Protein AF-A0A9D6KA92-F1 (afdb_monomer_lite)

pLDDT: mea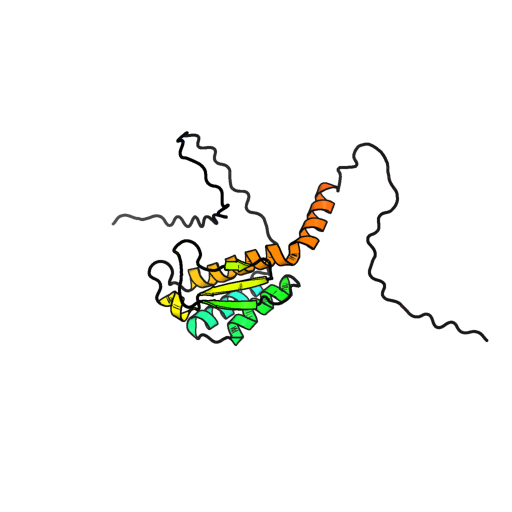n 70.11, std 24.5, range [25.56, 98.19]

Secondary structure (DSSP, 8-state):
------------------------------------------HHHHHHHHHHHHHHHHH--HHHHHHHHHHHHHHHT-PPPEEEEESS--STT-SEEE-TTSEEEEE-HHHHHT-SS---HHHHHHHHHHHHHHHHHHHTHHHHHHHHHHHHHTTT--SS------PPP-------------

Foldseek 3Di:
DDDDDDDPPPDDDPDDDDDDDDDDDDDDDPPPPPDDDDDDPDPVLVVQLLVLLVCCLVPVPVVSPVVSQVSLCVVLVHDRAAEDEDQDPPDPPAQKDADLVRYIYHHHSVSQCVDPPGRDSVSRSVSVVVNVVVSSCNRCVVVVVVVVVCVVPVPPPPDDDDDPDDDPDDPDPPPDDDDDDD

Sequence (182 aa):
MLAALSDSGLTIVLHDTIVRRRRRVQGVGHYGVRSMRMILPPLKERRVIHRSLSVFFQAHHTADFNRAVGALCRFFNLKRPSIEWFEYIDWGRTAGKTYEDGKIHLVHPENWKNGRKYNSERQWVNMVFHEMGHYVFWSDAERKADTFAFRMTRGTAANGVRTNGYHPPTNGRARQKKRAAS

Structure (mmCIF, N/CA/C/O backbone):
data_AF-A0A9D6KA92-F1
#
_entry.id   AF-A0A9D6KA92-F1
#
loop_
_atom_site.group_PDB
_atom_site.id
_atom_site.type_symbol
_atom_site.label_atom_id
_atom_site.label_alt_id
_atom_site.label_comp_id
_atom_site.label_asym_id
_atom_site.label_entity_id
_atom_site.label_seq_id
_atom_site.pdbx_PDB_ins_code
_atom_site.Cartn_x
_atom_site.Cartn_y
_atom_site.Cartn_z
_atom_site.occupancy
_atom_site.B_iso_or_equiv
_atom_site.auth_seq_id
_atom_site.auth_comp_id
_atom_site.auth_asym_id
_atom_site.auth_atom_id
_atom_site.pdbx_PDB_model_num
ATOM 1 N N . MET A 1 1 ? -2.869 23.655 -34.409 1.00 40.91 1 MET A N 1
ATOM 2 C CA . MET A 1 1 ? -3.098 24.335 -33.119 1.00 40.91 1 MET A CA 1
ATOM 3 C C . MET A 1 1 ? -4.541 24.076 -32.713 1.00 40.91 1 MET A C 1
ATOM 5 O O . MET A 1 1 ? -5.424 24.665 -33.311 1.00 40.91 1 MET A O 1
ATOM 9 N N . LEU A 1 2 ? -4.785 23.124 -31.809 1.00 25.56 2 LEU A N 1
ATOM 10 C CA . LEU A 1 2 ? -6.091 22.883 -31.181 1.00 25.56 2 LEU A CA 1
ATOM 11 C C . LEU A 1 2 ? -5.847 22.125 -29.870 1.00 25.56 2 LEU A C 1
ATOM 13 O O . LEU A 1 2 ? -5.158 21.107 -29.851 1.00 25.56 2 LEU A O 1
ATOM 17 N N . ALA A 1 3 ? -6.326 22.717 -28.780 1.00 28.61 3 ALA A N 1
ATOM 18 C CA . ALA A 1 3 ? -6.111 22.304 -27.403 1.00 28.61 3 ALA A CA 1
ATOM 19 C C . ALA A 1 3 ? -6.908 21.037 -27.054 1.00 28.61 3 ALA A C 1
ATOM 21 O O . ALA A 1 3 ? -8.073 20.920 -27.426 1.00 28.61 3 ALA A O 1
ATOM 22 N N . ALA A 1 4 ? -6.306 20.133 -26.276 1.00 26.34 4 ALA A N 1
ATOM 23 C CA . ALA A 1 4 ? -7.026 19.076 -25.574 1.00 26.34 4 ALA A CA 1
ATOM 24 C C . ALA A 1 4 ? -6.911 19.331 -24.067 1.00 26.34 4 ALA A C 1
ATOM 26 O O . ALA A 1 4 ? -5.826 19.303 -23.485 1.00 26.34 4 ALA A O 1
ATOM 27 N N . LEU A 1 5 ? -8.058 19.655 -23.474 1.00 28.48 5 LEU A N 1
ATOM 28 C CA . LEU A 1 5 ? -8.257 19.926 -22.059 1.00 28.48 5 LEU A CA 1
ATOM 29 C C . LEU A 1 5 ? -7.921 18.682 -21.224 1.00 28.48 5 LEU A C 1
ATOM 31 O O . LEU A 1 5 ? -8.389 17.577 -21.493 1.00 28.48 5 LEU A O 1
ATOM 35 N N . SER A 1 6 ? -7.094 18.894 -20.203 1.00 33.88 6 SER A N 1
ATOM 36 C CA . SER A 1 6 ? -6.765 17.931 -19.155 1.00 33.88 6 SER A CA 1
ATOM 37 C C . SER A 1 6 ? -7.980 17.728 -18.252 1.00 33.88 6 SER A C 1
ATOM 39 O O . SER A 1 6 ? -8.183 18.498 -17.314 1.00 33.88 6 SER A O 1
ATOM 41 N N . ASP A 1 7 ? -8.736 16.664 -18.497 1.00 29.95 7 ASP A N 1
ATOM 42 C CA . ASP A 1 7 ? -9.781 16.198 -17.590 1.00 29.95 7 ASP A CA 1
ATOM 43 C C . ASP A 1 7 ? -9.268 14.963 -16.837 1.00 29.95 7 ASP A C 1
ATOM 45 O O . ASP A 1 7 ? -9.347 13.818 -17.283 1.00 29.95 7 ASP A O 1
ATOM 49 N N . SER A 1 8 ? -8.625 15.208 -15.694 1.00 37.31 8 SER A N 1
ATOM 50 C CA . SER A 1 8 ? -8.106 14.163 -14.806 1.00 37.31 8 SER A CA 1
ATOM 51 C C . SER A 1 8 ? -9.210 13.673 -13.864 1.00 37.31 8 SER A C 1
ATOM 53 O O . SER A 1 8 ? -9.124 13.790 -12.644 1.00 37.31 8 SER A O 1
ATOM 55 N N . GLY A 1 9 ? -10.257 13.089 -14.447 1.00 26.05 9 GLY A N 1
ATOM 56 C CA . GLY A 1 9 ? -11.292 12.344 -13.735 1.00 26.05 9 GLY A CA 1
ATOM 57 C C . GLY A 1 9 ? -10.828 10.916 -13.443 1.00 26.05 9 GLY A C 1
ATOM 58 O O . GLY A 1 9 ? -11.088 9.999 -14.216 1.00 26.05 9 GLY A O 1
ATOM 59 N N . LEU A 1 10 ? -10.111 10.710 -12.335 1.00 32.94 10 LEU A N 1
ATOM 60 C CA . LEU A 1 10 ? -9.718 9.374 -11.878 1.00 32.94 10 LEU A CA 1
ATOM 61 C C . LEU A 1 10 ? -10.914 8.694 -11.184 1.00 32.94 10 LEU A C 1
ATOM 63 O O . LEU A 1 10 ? -11.100 8.809 -9.974 1.00 32.94 10 LEU A O 1
ATOM 67 N N . THR A 1 11 ? -11.749 8.005 -11.960 1.00 27.33 11 THR A N 1
ATOM 68 C CA . THR A 1 11 ? -12.854 7.177 -11.459 1.00 27.33 11 THR A CA 1
ATOM 69 C C . THR A 1 11 ? -12.308 5.877 -10.858 1.00 27.33 11 THR A C 1
ATOM 71 O O . THR A 1 11 ? -11.772 5.034 -11.575 1.00 27.33 11 THR A O 1
ATOM 74 N N . ILE A 1 12 ? -12.455 5.688 -9.544 1.00 32.12 12 ILE A N 1
ATOM 75 C CA . ILE A 1 12 ? -12.239 4.390 -8.888 1.00 32.12 12 ILE A CA 1
ATOM 76 C C . ILE A 1 12 ? -13.529 3.587 -9.059 1.00 32.12 12 ILE A C 1
ATOM 78 O O . ILE A 1 12 ? -14.505 3.808 -8.345 1.00 32.12 12 ILE A O 1
ATOM 82 N N . VAL A 1 13 ? -13.551 2.686 -10.040 1.00 29.16 13 VAL A N 1
ATOM 83 C CA . VAL A 1 13 ? -14.638 1.716 -10.197 1.00 29.16 13 VAL A CA 1
ATOM 84 C C . VAL A 1 13 ? -14.345 0.538 -9.269 1.00 29.16 13 VAL A C 1
ATOM 86 O O . VAL A 1 13 ? -13.503 -0.300 -9.575 1.00 29.16 13 VAL A O 1
ATOM 89 N N . LEU A 1 14 ? -15.031 0.483 -8.125 1.00 30.86 14 LEU A N 1
ATOM 90 C CA . LEU A 1 14 ? -15.218 -0.760 -7.372 1.00 30.86 14 LEU A CA 1
ATOM 91 C C . LEU A 1 14 ? -16.124 -1.653 -8.225 1.00 30.86 14 LEU A C 1
ATOM 93 O O . LEU A 1 14 ? -17.330 -1.427 -8.300 1.00 30.86 14 LEU A O 1
ATOM 97 N N . HIS A 1 15 ? -15.534 -2.595 -8.959 1.00 30.45 15 HIS A N 1
ATOM 98 C CA . HIS A 1 15 ? -16.304 -3.539 -9.759 1.00 30.45 15 HIS A CA 1
ATOM 99 C C . HIS A 1 15 ? -16.871 -4.628 -8.847 1.00 30.45 15 HIS A C 1
ATOM 101 O O . HIS A 1 15 ? -16.187 -5.588 -8.504 1.00 30.45 15 HIS A O 1
ATOM 107 N N . ASP A 1 16 ? -18.143 -4.461 -8.493 1.00 29.72 16 ASP A N 1
ATOM 108 C CA . ASP A 1 16 ? -18.992 -5.539 -8.008 1.00 29.72 16 ASP A CA 1
ATOM 109 C C . ASP A 1 16 ? -19.277 -6.533 -9.140 1.00 29.72 16 ASP A C 1
ATOM 111 O O . ASP A 1 16 ? -19.527 -6.181 -10.301 1.00 29.72 16 ASP A O 1
ATOM 115 N N . THR A 1 17 ? -19.242 -7.807 -8.776 1.00 34.06 17 THR A N 1
ATOM 116 C CA . THR A 1 17 ? -19.499 -8.940 -9.658 1.00 34.06 17 THR A CA 1
ATOM 117 C C . THR A 1 17 ? -21.003 -9.181 -9.710 1.00 34.06 17 THR A C 1
ATOM 119 O O . THR A 1 17 ? -21.517 -9.981 -8.940 1.00 34.06 17 THR A O 1
ATOM 122 N N . ILE A 1 18 ? -21.742 -8.509 -10.600 1.00 31.27 18 ILE A N 1
ATOM 123 C CA . ILE A 1 18 ? -23.150 -8.858 -10.864 1.00 31.27 18 ILE A CA 1
ATOM 124 C C . ILE A 1 18 ? -23.434 -8.835 -12.369 1.00 31.27 18 ILE A C 1
ATOM 126 O O . ILE A 1 18 ? -23.455 -7.800 -13.032 1.00 31.27 18 ILE A O 1
ATOM 130 N N . VAL A 1 19 ? -23.694 -10.027 -12.904 1.00 37.56 19 VAL A N 1
ATOM 131 C CA . VAL A 1 19 ? -24.308 -10.263 -14.213 1.00 37.56 19 VAL A CA 1
ATOM 132 C C . VAL A 1 19 ? -25.679 -9.583 -14.247 1.00 37.56 19 VAL A C 1
ATOM 134 O O . VAL A 1 19 ? -26.561 -9.996 -13.500 1.00 37.56 19 VAL A O 1
ATOM 137 N N . ARG A 1 20 ? -25.916 -8.614 -15.148 1.00 31.73 20 ARG A N 1
ATOM 138 C CA . ARG A 1 20 ? -27.269 -8.359 -15.687 1.00 31.73 20 ARG A CA 1
ATOM 139 C C . ARG A 1 20 ? -27.298 -7.507 -16.967 1.00 31.73 20 ARG A C 1
ATOM 141 O O . ARG A 1 20 ? -26.823 -6.382 -17.025 1.00 31.73 20 ARG A O 1
ATOM 148 N N . ARG A 1 21 ? -27.899 -8.135 -17.986 1.00 33.53 21 ARG A N 1
ATOM 149 C CA . ARG A 1 21 ? -28.565 -7.648 -19.211 1.00 33.53 21 ARG A CA 1
ATOM 150 C C . ARG A 1 21 ? -28.673 -6.129 -19.442 1.00 33.53 21 ARG A C 1
ATOM 152 O O . ARG A 1 21 ? -29.249 -5.395 -18.649 1.00 33.53 21 ARG A O 1
ATOM 159 N N . ARG A 1 22 ? -28.308 -5.739 -20.672 1.00 39.44 22 ARG A N 1
ATOM 160 C CA . ARG A 1 22 ? -28.650 -4.475 -21.347 1.00 39.44 22 ARG A CA 1
ATOM 161 C C . ARG A 1 22 ? -30.144 -4.125 -21.216 1.00 39.44 22 ARG A C 1
ATOM 163 O O . ARG A 1 22 ? -30.976 -4.855 -21.750 1.00 39.44 22 ARG A O 1
ATOM 170 N N . ARG A 1 23 ? -30.458 -2.944 -20.674 1.00 31.61 23 ARG A N 1
ATOM 171 C CA . ARG A 1 23 ? -31.528 -2.057 -21.172 1.00 31.61 23 ARG A CA 1
ATOM 172 C C . ARG A 1 23 ? -31.103 -0.598 -20.997 1.00 31.61 23 ARG A C 1
ATOM 174 O O . ARG A 1 23 ? -30.585 -0.209 -19.960 1.00 31.61 23 ARG A O 1
ATOM 181 N N . ARG A 1 24 ? -31.294 0.170 -22.067 1.00 38.00 24 ARG A N 1
ATOM 182 C CA . ARG A 1 24 ? -30.997 1.598 -22.209 1.00 38.00 24 ARG A CA 1
ATOM 183 C C . ARG A 1 24 ? -32.163 2.381 -21.598 1.00 38.00 24 ARG A C 1
ATOM 185 O O . ARG A 1 24 ? -33.277 2.221 -22.082 1.00 38.00 24 ARG A O 1
ATOM 192 N N . VAL A 1 25 ? -31.917 3.224 -20.596 1.00 36.09 25 VAL A N 1
ATOM 193 C CA . VAL A 1 25 ? -32.816 4.332 -20.231 1.00 36.09 25 VAL A CA 1
ATOM 194 C C . VAL A 1 25 ? -31.941 5.535 -19.885 1.00 36.09 25 VAL A C 1
ATOM 196 O O . VAL A 1 25 ? -31.057 5.443 -19.036 1.00 36.09 25 VAL A O 1
ATOM 199 N N . GLN A 1 26 ? -32.140 6.629 -20.620 1.00 35.59 26 GLN A N 1
ATOM 200 C CA . GLN A 1 26 ? -31.525 7.932 -20.379 1.00 35.59 26 GLN A CA 1
ATOM 201 C C . GLN A 1 26 ? -32.162 8.571 -19.140 1.00 35.59 26 GLN A C 1
ATOM 203 O O . GLN A 1 26 ? -33.381 8.637 -19.034 1.00 35.59 26 GLN A O 1
ATOM 208 N N . GLY A 1 27 ? -31.326 9.052 -18.224 1.00 34.78 27 GLY A N 1
ATOM 209 C CA . GLY A 1 27 ? -31.729 9.796 -17.035 1.00 34.78 27 GLY A CA 1
ATOM 210 C C . GLY A 1 27 ? -30.479 10.297 -16.326 1.00 34.78 27 GLY A C 1
ATOM 211 O O . GLY A 1 27 ? -29.895 9.589 -15.511 1.00 34.78 27 GLY A O 1
ATOM 212 N N . VAL A 1 28 ? -30.009 11.486 -16.705 1.00 42.53 28 VAL A N 1
ATOM 213 C CA . VAL A 1 28 ? -28.798 12.102 -16.148 1.00 42.53 28 VAL A CA 1
ATOM 214 C C . VAL A 1 28 ? -29.153 12.737 -14.803 1.00 42.53 28 VAL A C 1
ATOM 216 O O . VAL A 1 28 ? -29.468 13.918 -14.718 1.00 42.53 28 VAL A O 1
ATOM 219 N N . GLY A 1 29 ? -29.126 11.929 -13.745 1.00 35.09 29 GLY A N 1
ATOM 220 C CA . GLY A 1 29 ? -29.045 12.405 -12.368 1.00 35.09 29 GLY A CA 1
ATOM 221 C C . GLY A 1 29 ? -27.577 12.530 -11.974 1.00 35.09 29 GLY A C 1
ATOM 222 O O . GLY A 1 29 ? -26.877 11.525 -11.870 1.00 35.09 29 GLY A O 1
ATOM 223 N N . HIS A 1 30 ? -27.096 13.758 -11.778 1.00 43.72 30 HIS A N 1
ATOM 224 C CA . HIS A 1 30 ? -25.753 14.039 -11.269 1.00 43.72 30 HIS A CA 1
ATOM 225 C C . HIS A 1 30 ? -25.694 13.675 -9.773 1.00 43.72 30 HIS A C 1
ATOM 227 O O . HIS A 1 30 ? -25.773 14.528 -8.890 1.00 43.72 30 HIS A O 1
ATOM 233 N N . TYR A 1 31 ? -25.589 12.382 -9.465 1.00 42.75 31 TYR A N 1
ATOM 234 C CA . TYR A 1 31 ? -25.224 11.929 -8.128 1.00 42.75 31 TYR A CA 1
ATOM 235 C C . TYR A 1 31 ? -23.733 12.202 -7.945 1.00 42.75 31 TYR A C 1
ATOM 237 O O . TYR A 1 31 ? -22.887 11.416 -8.366 1.00 42.75 31 TYR A O 1
ATOM 245 N N . GLY A 1 32 ? -23.400 13.344 -7.340 1.00 36.00 32 GLY A N 1
ATOM 246 C CA . GLY A 1 32 ? -22.051 13.598 -6.852 1.00 36.00 32 GLY A CA 1
ATOM 247 C C . GLY A 1 32 ? -21.636 12.443 -5.943 1.00 36.00 32 GLY A C 1
ATOM 248 O O . GLY A 1 32 ? -22.203 12.264 -4.863 1.00 36.00 32 GLY A O 1
ATOM 249 N N . VAL A 1 33 ? -20.684 11.629 -6.401 1.00 43.41 33 VAL A N 1
ATOM 250 C CA . VAL A 1 33 ? -20.153 10.499 -5.639 1.00 43.41 33 VAL A CA 1
ATOM 251 C C . VAL A 1 33 ? -19.545 11.067 -4.359 1.00 43.41 33 VAL A C 1
ATOM 253 O O . VAL A 1 33 ? -18.492 11.706 -4.384 1.00 43.41 33 VAL A O 1
ATOM 256 N N . ARG A 1 34 ? -20.221 10.878 -3.221 1.00 39.88 34 ARG A N 1
ATOM 257 C CA . ARG A 1 34 ? -19.666 11.220 -1.909 1.00 39.88 34 ARG A CA 1
ATOM 258 C C . ARG A 1 34 ? -18.480 10.291 -1.649 1.00 39.88 34 ARG A C 1
ATOM 260 O O . ARG A 1 34 ? -18.657 9.162 -1.209 1.00 39.88 34 ARG A O 1
ATOM 267 N N . SER A 1 35 ? -17.274 10.766 -1.952 1.00 49.44 35 SER A N 1
ATOM 268 C CA . SER A 1 35 ? -16.028 10.061 -1.648 1.00 49.44 35 SER A CA 1
ATOM 269 C C . SER A 1 35 ? -15.924 9.815 -0.139 1.00 49.44 35 SER A C 1
ATOM 271 O O . SER A 1 35 ? -16.029 10.752 0.660 1.00 49.44 35 SER A O 1
ATOM 273 N N . MET A 1 36 ? -15.754 8.552 0.263 1.00 45.22 36 MET A N 1
ATOM 274 C CA . MET A 1 36 ? -15.555 8.197 1.667 1.00 45.22 36 MET A CA 1
ATOM 275 C C . MET A 1 36 ? -14.229 8.781 2.165 1.00 45.22 36 MET A C 1
ATOM 277 O O . MET A 1 36 ? -13.158 8.488 1.633 1.00 45.22 36 MET A O 1
ATOM 281 N N . ARG A 1 37 ? -14.290 9.609 3.214 1.00 55.31 37 ARG A N 1
ATOM 282 C CA . ARG A 1 37 ? -13.098 10.178 3.854 1.00 55.31 37 ARG A CA 1
ATOM 283 C C . ARG A 1 37 ? -12.435 9.125 4.736 1.00 55.31 37 ARG A C 1
ATOM 285 O O . ARG A 1 37 ? -12.840 8.924 5.878 1.00 55.31 37 ARG A O 1
ATOM 292 N N . MET A 1 38 ? -11.406 8.474 4.208 1.00 65.81 38 MET A N 1
ATOM 293 C CA . MET A 1 38 ? -10.503 7.672 5.027 1.00 65.81 38 MET A CA 1
ATOM 294 C C . MET A 1 38 ? -9.565 8.553 5.851 1.00 65.81 38 MET A C 1
ATOM 296 O O . MET A 1 38 ? -9.115 9.605 5.392 1.00 65.81 38 MET A O 1
ATOM 300 N N . ILE A 1 39 ? -9.218 8.076 7.047 1.00 78.19 39 ILE A N 1
ATOM 301 C CA . ILE A 1 39 ? -8.055 8.582 7.776 1.00 78.19 39 ILE A CA 1
ATOM 302 C C . ILE A 1 39 ? -6.822 8.133 6.991 1.00 78.19 39 ILE A C 1
ATOM 304 O O . ILE A 1 39 ? -6.606 6.941 6.788 1.00 78.19 39 ILE A O 1
ATOM 308 N N . LEU A 1 40 ? -6.040 9.094 6.515 1.00 84.69 40 LEU A N 1
ATOM 309 C CA . LEU A 1 40 ? -4.800 8.853 5.785 1.00 84.69 40 LEU A CA 1
ATOM 310 C C . LEU A 1 40 ? -3.611 9.315 6.632 1.00 84.69 40 LEU A C 1
ATOM 312 O O . LEU A 1 40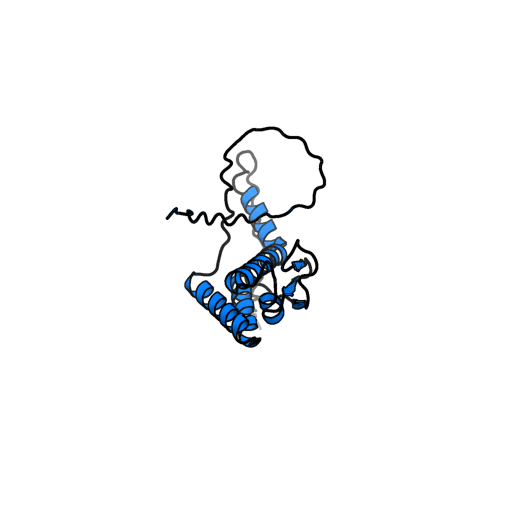 ? -3.774 10.249 7.424 1.00 84.69 40 LEU A O 1
ATOM 316 N N . PRO A 1 41 ? -2.408 8.751 6.415 1.00 87.81 41 PRO A N 1
ATOM 317 C CA . PRO A 1 41 ? -1.202 9.297 7.014 1.00 87.81 41 PRO A CA 1
ATOM 318 C C . PRO A 1 41 ? -1.028 10.789 6.677 1.00 87.81 41 PRO A C 1
ATOM 320 O O . PRO A 1 41 ? -1.426 11.234 5.584 1.00 87.81 41 PRO A O 1
ATOM 323 N N . PRO A 1 42 ? -0.398 11.578 7.566 1.00 92.00 42 PRO A N 1
ATOM 324 C CA . PRO A 1 42 ? -0.029 12.959 7.282 1.00 92.00 42 PRO A CA 1
ATOM 325 C C . PRO A 1 42 ? 0.693 13.094 5.937 1.00 92.00 42 PRO A C 1
ATOM 327 O O . PRO A 1 42 ? 1.425 12.204 5.502 1.00 92.00 42 PRO A O 1
ATOM 330 N N . LEU A 1 43 ? 0.523 14.234 5.255 1.00 92.62 43 LEU A N 1
ATOM 331 C CA . LEU A 1 43 ? 1.094 14.441 3.915 1.00 92.62 43 LEU A CA 1
ATOM 332 C C . LEU A 1 43 ? 2.615 14.214 3.875 1.00 92.62 43 LEU A C 1
ATOM 334 O O . LEU A 1 43 ? 3.127 13.664 2.901 1.00 92.62 43 LEU A O 1
ATOM 338 N N . LYS A 1 44 ? 3.328 14.594 4.942 1.00 94.38 44 LYS A N 1
ATOM 339 C CA . LYS A 1 44 ? 4.769 14.350 5.089 1.00 94.38 44 LYS A CA 1
ATOM 340 C C . LYS A 1 44 ? 5.100 12.857 5.008 1.00 94.38 44 LYS A C 1
ATOM 342 O O . LYS A 1 44 ? 5.977 12.477 4.241 1.00 94.38 44 LYS A O 1
ATOM 347 N N . GLU A 1 45 ? 4.373 12.015 5.737 1.00 93.06 45 GLU A N 1
ATOM 348 C CA . GLU A 1 45 ? 4.571 10.561 5.728 1.00 93.06 45 GLU A CA 1
ATOM 349 C C . GLU A 1 45 ? 4.207 9.955 4.376 1.00 93.06 45 GLU A C 1
ATOM 351 O O . GLU A 1 45 ? 4.972 9.161 3.836 1.00 93.06 45 GLU A O 1
ATOM 356 N N . ARG A 1 46 ? 3.105 10.404 3.761 1.00 95.25 46 ARG A N 1
ATOM 357 C CA . ARG A 1 46 ? 2.713 9.960 2.413 1.00 95.25 46 ARG A CA 1
ATOM 358 C C . ARG A 1 46 ? 3.786 10.252 1.367 1.00 95.25 46 ARG A C 1
ATOM 360 O O . ARG A 1 46 ? 4.048 9.405 0.521 1.00 95.25 46 ARG A O 1
ATOM 367 N N . ARG A 1 47 ? 4.444 11.414 1.442 1.00 96.25 47 ARG A N 1
ATOM 368 C CA . ARG A 1 47 ? 5.569 11.763 0.554 1.00 96.25 47 ARG A CA 1
ATOM 369 C C . ARG A 1 47 ? 6.772 10.843 0.757 1.00 96.25 47 ARG A C 1
ATOM 371 O O . ARG A 1 47 ? 7.418 10.482 -0.220 1.00 96.25 47 ARG A O 1
ATOM 378 N N . VAL A 1 48 ? 7.068 10.459 2.000 1.00 96.88 48 VAL A N 1
ATOM 379 C CA . VAL A 1 48 ? 8.153 9.511 2.304 1.00 96.88 48 VAL A CA 1
ATOM 380 C C . VAL A 1 48 ? 7.821 8.120 1.767 1.00 96.88 48 VAL A C 1
ATOM 382 O O . VAL A 1 48 ? 8.645 7.530 1.077 1.00 96.88 48 VAL A O 1
ATOM 385 N N . ILE A 1 49 ? 6.601 7.634 2.011 1.00 97.56 49 ILE A N 1
ATOM 386 C CA . ILE A 1 49 ? 6.122 6.337 1.512 1.00 97.56 49 ILE A CA 1
ATOM 387 C C . ILE A 1 49 ? 6.185 6.302 -0.016 1.00 97.56 49 ILE A C 1
ATOM 389 O O . ILE A 1 49 ? 6.761 5.378 -0.583 1.00 97.56 49 ILE A O 1
ATOM 393 N N . HIS A 1 50 ? 5.658 7.335 -0.681 1.00 97.44 50 HIS A N 1
ATOM 394 C CA . HIS A 1 50 ? 5.712 7.443 -2.136 1.00 97.44 50 HIS A CA 1
ATOM 395 C C . HIS A 1 50 ? 7.154 7.441 -2.641 1.00 97.44 50 HIS A C 1
ATOM 397 O O . HIS A 1 50 ? 7.454 6.723 -3.583 1.00 97.44 50 HIS A O 1
ATOM 403 N N . ARG A 1 51 ? 8.063 8.200 -2.016 1.00 97.50 51 ARG A N 1
ATOM 404 C CA . ARG A 1 51 ? 9.476 8.219 -2.415 1.00 97.50 51 ARG A CA 1
ATOM 405 C C . ARG A 1 51 ? 10.115 6.836 -2.305 1.00 97.50 51 ARG A C 1
ATOM 407 O O . ARG A 1 51 ? 10.833 6.448 -3.213 1.00 97.50 51 ARG A O 1
ATOM 414 N N . SER A 1 52 ? 9.850 6.093 -1.234 1.00 98.19 52 SER A N 1
ATOM 415 C CA . SER A 1 52 ? 10.351 4.723 -1.095 1.00 98.19 52 SER A CA 1
ATOM 416 C C . SER A 1 52 ? 9.797 3.791 -2.180 1.00 98.19 52 SER A C 1
ATOM 418 O O . SER A 1 52 ? 10.555 3.016 -2.753 1.00 98.19 52 SER A O 1
ATOM 420 N N . LEU A 1 53 ? 8.512 3.906 -2.532 1.00 97.75 53 LEU A N 1
ATOM 421 C CA . LEU A 1 53 ? 7.940 3.149 -3.652 1.00 97.75 53 LEU A CA 1
ATOM 422 C C . LEU A 1 53 ? 8.550 3.554 -5.000 1.00 97.75 53 LEU A C 1
ATOM 424 O O . LEU A 1 53 ? 8.830 2.680 -5.811 1.00 97.75 53 LEU A O 1
ATOM 428 N N . SER A 1 54 ? 8.806 4.845 -5.219 1.00 97.44 54 SER A N 1
ATOM 429 C CA . SER A 1 54 ? 9.499 5.353 -6.409 1.00 97.44 54 SER A CA 1
ATOM 430 C C . SER A 1 54 ? 10.920 4.798 -6.518 1.00 97.44 54 SER A C 1
ATOM 432 O O . SER A 1 54 ? 11.305 4.296 -7.567 1.00 97.44 54 SER A O 1
ATOM 434 N N . VAL A 1 55 ? 11.696 4.823 -5.428 1.00 97.69 55 VAL A N 1
ATOM 435 C CA . VAL A 1 55 ? 13.058 4.260 -5.410 1.00 97.69 55 VAL A CA 1
ATOM 436 C C . VAL A 1 55 ? 13.023 2.762 -5.694 1.00 97.69 55 VAL A C 1
ATOM 438 O O . VAL A 1 55 ? 13.793 2.291 -6.525 1.00 97.69 55 VAL A O 1
ATOM 441 N N . PHE A 1 56 ? 12.094 2.021 -5.086 1.00 97.38 56 PHE A N 1
ATOM 442 C CA . PHE A 1 56 ? 11.911 0.607 -5.404 1.00 97.38 56 PHE A CA 1
ATOM 443 C C . PHE A 1 56 ? 11.516 0.388 -6.868 1.00 97.38 56 PHE A C 1
ATOM 445 O O . PHE A 1 56 ? 12.062 -0.497 -7.513 1.00 97.38 56 PHE A O 1
ATOM 452 N N . PHE A 1 57 ? 10.620 1.204 -7.424 1.00 96.62 57 PHE A N 1
ATOM 453 C CA . PHE A 1 57 ? 10.232 1.089 -8.828 1.00 96.62 57 PHE A CA 1
ATOM 454 C C . PHE A 1 57 ? 11.426 1.276 -9.770 1.00 96.62 57 PHE A C 1
ATOM 456 O O . PHE A 1 57 ? 11.509 0.605 -10.794 1.00 96.62 57 PHE A O 1
ATOM 463 N N . GLN A 1 58 ? 12.358 2.170 -9.438 1.00 96.06 58 GLN A N 1
ATOM 464 C CA . GLN A 1 58 ? 13.520 2.455 -10.279 1.00 96.06 58 GLN A CA 1
ATOM 465 C C . GLN A 1 58 ? 14.670 1.459 -10.073 1.00 96.06 58 GLN A C 1
ATOM 467 O O . GLN A 1 58 ? 15.212 0.965 -11.057 1.00 96.06 58 GLN A O 1
ATOM 472 N N . ALA A 1 59 ? 15.016 1.151 -8.820 1.00 95.75 59 ALA A N 1
ATOM 473 C CA . ALA A 1 59 ? 16.221 0.403 -8.448 1.00 95.75 59 ALA A CA 1
ATOM 474 C C . ALA A 1 59 ? 15.956 -1.023 -7.925 1.00 95.75 59 ALA A C 1
ATOM 476 O O . ALA A 1 59 ? 16.892 -1.738 -7.591 1.00 95.75 59 ALA A O 1
ATOM 477 N N . HIS A 1 60 ? 14.690 -1.428 -7.789 1.00 93.25 60 HIS A N 1
ATOM 478 C CA . HIS A 1 60 ? 14.251 -2.744 -7.290 1.00 93.25 60 HIS A CA 1
ATOM 479 C C . HIS A 1 60 ? 14.802 -3.118 -5.897 1.00 93.25 60 HIS A C 1
ATOM 481 O O . HIS A 1 60 ? 14.812 -4.279 -5.491 1.00 93.25 60 HIS A O 1
ATOM 487 N N . HIS A 1 61 ? 15.206 -2.121 -5.104 1.00 93.00 61 HIS A N 1
ATOM 488 C CA . HIS A 1 61 ? 15.677 -2.311 -3.734 1.00 93.00 61 HIS A CA 1
ATOM 489 C C . HIS A 1 61 ? 14.528 -2.712 -2.799 1.00 93.00 61 HIS A C 1
ATOM 491 O O . HIS A 1 61 ? 13.777 -1.871 -2.297 1.00 93.00 61 HIS A O 1
ATOM 497 N N . THR A 1 62 ? 14.392 -4.008 -2.521 1.00 93.88 62 THR A N 1
ATOM 498 C CA . THR A 1 62 ? 13.304 -4.571 -1.696 1.00 93.88 62 THR A CA 1
ATOM 499 C C . THR A 1 62 ? 13.186 -3.927 -0.309 1.00 93.88 62 THR A C 1
ATOM 501 O O . THR A 1 62 ? 12.089 -3.838 0.248 1.00 93.88 62 THR A O 1
ATOM 504 N N . ALA A 1 63 ? 14.288 -3.414 0.245 1.00 96.44 63 ALA A N 1
ATOM 505 C CA . ALA A 1 63 ? 14.304 -2.666 1.499 1.00 96.44 63 ALA A CA 1
ATOM 506 C C . ALA A 1 63 ? 13.420 -1.404 1.460 1.00 96.44 63 ALA A C 1
ATOM 508 O O . ALA A 1 63 ? 12.750 -1.096 2.450 1.00 96.44 63 ALA A O 1
ATOM 509 N N . ASP A 1 64 ? 13.372 -0.692 0.333 1.00 97.62 64 ASP A N 1
ATOM 510 C CA . ASP A 1 64 ? 12.553 0.511 0.173 1.00 97.62 64 ASP A CA 1
ATOM 511 C C . ASP A 1 64 ? 11.066 0.171 0.080 1.00 97.62 64 ASP A C 1
ATOM 513 O O . ASP A 1 64 ? 10.243 0.786 0.764 1.00 97.62 64 ASP A O 1
ATOM 517 N N . PHE A 1 65 ? 10.719 -0.883 -0.660 1.00 97.06 65 PHE A N 1
ATOM 518 C CA . PHE A 1 65 ? 9.355 -1.406 -0.671 1.00 97.06 65 PHE A CA 1
ATOM 519 C C . PHE A 1 65 ? 8.908 -1.823 0.737 1.00 97.06 65 PHE A C 1
ATOM 521 O O . PHE A 1 65 ? 7.861 -1.398 1.235 1.00 97.06 65 PHE A O 1
ATOM 528 N N . ASN A 1 66 ? 9.756 -2.573 1.443 1.00 96.75 66 ASN A N 1
ATOM 529 C CA . ASN A 1 66 ? 9.485 -3.002 2.808 1.00 96.75 66 ASN A CA 1
ATOM 530 C C . ASN A 1 66 ? 9.351 -1.830 3.787 1.00 96.75 66 ASN A C 1
ATOM 532 O O . ASN A 1 66 ? 8.564 -1.918 4.737 1.00 96.75 66 ASN A O 1
ATOM 536 N N . ARG A 1 67 ? 10.089 -0.740 3.576 1.00 97.38 67 ARG A N 1
ATOM 537 C CA . ARG A 1 67 ? 9.968 0.492 4.359 1.00 97.38 67 ARG A CA 1
ATOM 538 C C . ARG A 1 67 ? 8.628 1.180 4.111 1.00 97.38 67 ARG A C 1
ATOM 540 O O . ARG A 1 67 ? 7.973 1.573 5.076 1.00 97.38 67 ARG A O 1
ATOM 547 N N . ALA A 1 68 ? 8.207 1.285 2.851 1.00 97.38 68 ALA A N 1
ATOM 548 C CA . ALA A 1 68 ? 6.931 1.879 2.461 1.00 97.38 68 ALA A CA 1
ATOM 549 C C . ALA A 1 68 ? 5.737 1.118 3.060 1.00 97.38 68 ALA A C 1
ATOM 551 O O . ALA A 1 68 ? 4.924 1.708 3.776 1.00 97.38 68 ALA A O 1
ATOM 552 N N . VAL A 1 69 ? 5.673 -0.202 2.846 1.00 96.75 69 VAL A N 1
ATOM 553 C CA . VAL A 1 69 ? 4.603 -1.062 3.384 1.00 96.75 69 VAL A CA 1
ATOM 554 C C . VAL A 1 69 ? 4.607 -1.044 4.912 1.00 96.75 69 VAL A C 1
ATOM 556 O O . VAL A 1 69 ? 3.561 -0.878 5.537 1.00 96.75 69 VAL A O 1
ATOM 559 N N . GLY A 1 70 ? 5.785 -1.137 5.536 1.00 96.81 70 GLY A N 1
ATOM 560 C CA . GLY A 1 70 ? 5.913 -1.088 6.992 1.00 96.81 70 GLY A CA 1
ATOM 561 C C . GLY A 1 70 ? 5.461 0.245 7.598 1.00 96.81 70 GLY A C 1
ATOM 562 O O . GLY A 1 70 ? 4.888 0.263 8.684 1.00 96.81 70 GLY A O 1
ATOM 563 N N . ALA A 1 71 ? 5.687 1.373 6.921 1.00 96.25 71 ALA A N 1
ATOM 564 C CA . ALA A 1 71 ? 5.182 2.671 7.366 1.00 96.25 71 ALA A CA 1
ATOM 565 C C . ALA A 1 71 ? 3.647 2.745 7.308 1.00 96.25 71 ALA A C 1
ATOM 567 O O . ALA A 1 71 ? 3.039 3.189 8.280 1.00 96.25 71 ALA A O 1
ATOM 568 N N . LEU A 1 72 ? 3.024 2.240 6.235 1.00 94.56 72 LEU A N 1
ATOM 569 C CA . LEU A 1 72 ? 1.562 2.151 6.134 1.00 94.56 72 LEU A CA 1
ATOM 570 C C . LEU A 1 72 ? 0.968 1.264 7.234 1.00 94.56 72 LEU A C 1
ATOM 572 O O . LEU A 1 72 ? 0.052 1.687 7.934 1.00 94.56 72 LEU A O 1
ATOM 576 N N . CYS A 1 73 ? 1.518 0.064 7.428 1.00 93.69 73 CYS A N 1
ATOM 577 C CA . CYS A 1 73 ? 1.010 -0.876 8.429 1.00 93.69 73 CYS A CA 1
ATOM 578 C C . CYS A 1 73 ? 1.120 -0.306 9.847 1.00 93.69 73 CYS A C 1
ATOM 580 O O . CYS A 1 73 ? 0.176 -0.412 10.622 1.00 93.69 73 CYS A O 1
ATOM 582 N N . ARG A 1 74 ? 2.230 0.373 10.177 1.00 93.94 74 ARG A N 1
ATOM 583 C CA . ARG A 1 74 ? 2.391 1.046 11.477 1.00 93.94 74 ARG A CA 1
ATOM 584 C C . ARG A 1 74 ? 1.352 2.138 11.700 1.00 93.94 74 ARG A C 1
ATOM 586 O O . ARG A 1 74 ? 0.801 2.210 12.790 1.00 93.94 74 ARG A O 1
ATOM 593 N N . PHE A 1 75 ? 1.072 2.959 10.687 1.00 92.00 75 PHE A N 1
ATOM 594 C CA . PHE A 1 75 ? 0.073 4.022 10.803 1.00 92.00 75 PHE A CA 1
ATOM 595 C C . PHE A 1 75 ? -1.324 3.466 11.114 1.00 92.00 75 PHE A C 1
ATOM 597 O O . PHE A 1 75 ? -2.020 3.989 11.980 1.00 92.00 75 PHE A O 1
ATOM 604 N N . PHE A 1 76 ? -1.715 2.378 10.447 1.00 87.88 76 PHE A N 1
ATOM 605 C CA . PHE A 1 76 ? -3.013 1.731 10.657 1.00 87.88 76 PHE A CA 1
ATOM 606 C C . PHE A 1 76 ? -3.023 0.695 11.793 1.00 87.88 76 PHE A C 1
ATOM 608 O O . PHE A 1 76 ? -4.057 0.082 12.036 1.00 87.88 76 PHE A O 1
ATOM 615 N N . ASN A 1 77 ? -1.904 0.501 12.500 1.00 88.94 77 ASN A N 1
ATOM 616 C CA . ASN A 1 77 ? -1.734 -0.539 13.519 1.00 88.94 77 ASN A CA 1
ATOM 617 C C . ASN A 1 77 ? -2.103 -1.952 13.013 1.00 88.94 77 ASN A C 1
ATOM 619 O O . ASN A 1 77 ? -2.784 -2.721 13.692 1.00 88.94 77 ASN A O 1
ATOM 623 N N . LEU A 1 78 ? -1.653 -2.281 11.802 1.00 89.69 78 LEU A N 1
ATOM 624 C CA . LEU A 1 78 ? -1.867 -3.569 11.147 1.00 89.69 78 LEU A CA 1
ATOM 625 C C . LEU A 1 78 ? -0.599 -4.421 11.176 1.00 89.69 78 LEU A C 1
ATOM 627 O O . LEU A 1 78 ? 0.526 -3.909 11.213 1.00 89.69 78 LEU A O 1
ATOM 631 N N . LYS A 1 79 ? -0.783 -5.742 11.090 1.00 91.19 79 LYS A N 1
ATOM 632 C CA . LYS A 1 79 ? 0.308 -6.653 10.728 1.00 91.19 79 LYS A CA 1
ATOM 633 C C . LYS A 1 79 ? 0.765 -6.359 9.295 1.00 91.19 79 LYS A C 1
ATOM 635 O O . LYS A 1 79 ? 0.071 -5.700 8.526 1.00 91.19 79 LYS A O 1
ATOM 640 N N . ARG A 1 80 ? 1.971 -6.810 8.947 1.00 92.94 80 ARG A N 1
ATOM 641 C CA . ARG A 1 80 ? 2.460 -6.687 7.570 1.00 92.94 80 ARG A CA 1
ATOM 642 C C . ARG A 1 80 ? 1.764 -7.739 6.695 1.00 92.94 80 ARG A C 1
ATOM 644 O O . ARG A 1 80 ? 1.721 -8.892 7.127 1.00 92.94 80 ARG A O 1
ATOM 651 N N . PRO A 1 81 ? 1.264 -7.374 5.503 1.00 93.12 81 PRO A N 1
ATOM 652 C CA . PRO A 1 81 ? 0.719 -8.343 4.559 1.00 93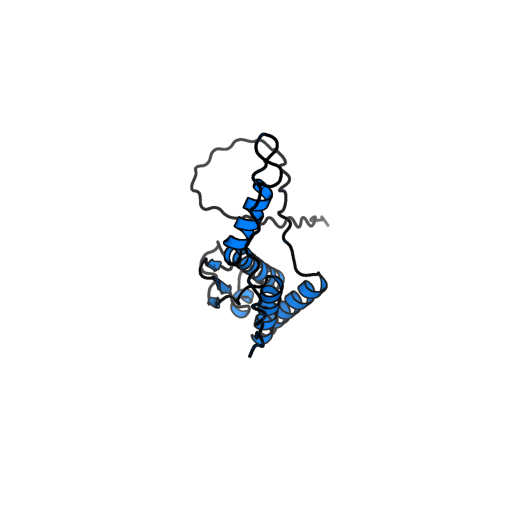.12 81 PRO A CA 1
ATOM 653 C C . PRO A 1 81 ? 1.819 -9.257 4.006 1.00 93.12 81 PRO A C 1
ATOM 655 O O . PRO A 1 81 ? 2.993 -8.870 3.964 1.00 93.12 81 PRO A O 1
ATOM 658 N N . SER A 1 82 ? 1.425 -10.443 3.537 1.00 92.88 82 SER A N 1
ATOM 659 C CA . SER A 1 82 ? 2.292 -11.281 2.700 1.00 92.88 82 SER A CA 1
ATOM 660 C C . SER A 1 82 ? 2.248 -10.758 1.268 1.00 92.88 82 SER A C 1
ATOM 662 O O . SER A 1 82 ? 1.162 -10.583 0.722 1.00 92.88 82 SER A O 1
ATOM 664 N N . ILE A 1 83 ? 3.406 -10.480 0.671 1.00 93.75 83 ILE A N 1
ATOM 665 C CA . ILE A 1 83 ? 3.497 -9.933 -0.686 1.00 93.75 83 ILE A CA 1
ATOM 666 C C . ILE A 1 83 ? 4.033 -11.011 -1.617 1.00 93.75 83 ILE A C 1
ATOM 668 O O . ILE A 1 83 ? 5.130 -11.521 -1.395 1.00 93.75 83 ILE A O 1
ATOM 672 N N . GLU A 1 84 ? 3.281 -11.312 -2.670 1.00 91.44 84 GLU A N 1
ATOM 673 C CA . GLU A 1 84 ? 3.693 -12.231 -3.730 1.00 91.44 84 GLU A CA 1
ATOM 674 C C . GLU A 1 84 ? 3.819 -11.481 -5.057 1.00 91.44 84 GLU A C 1
ATOM 676 O O . GLU A 1 84 ? 2.936 -10.714 -5.454 1.00 91.44 84 GLU A O 1
ATOM 681 N N . TRP A 1 85 ? 4.947 -11.689 -5.734 1.00 90.69 85 TRP A N 1
ATOM 682 C CA . TRP A 1 85 ? 5.248 -11.055 -7.013 1.00 90.69 85 TRP A CA 1
ATOM 683 C C . TRP A 1 85 ? 4.795 -11.956 -8.154 1.00 90.69 85 TRP A C 1
ATOM 685 O O . TRP A 1 85 ? 5.204 -13.111 -8.224 1.00 90.69 85 TRP A O 1
ATOM 695 N N . PHE A 1 86 ? 3.977 -11.423 -9.058 1.00 81.81 86 PHE A N 1
ATOM 696 C CA . PHE A 1 86 ? 3.540 -12.139 -10.254 1.00 81.81 86 PHE A CA 1
ATOM 697 C C . PHE A 1 86 ? 4.276 -11.646 -11.502 1.00 81.81 86 PHE A C 1
ATOM 699 O O . PHE A 1 86 ? 4.531 -10.448 -11.675 1.00 81.81 86 PHE A O 1
ATOM 706 N N . GLU A 1 87 ? 4.624 -12.598 -12.370 1.00 70.06 87 GLU A N 1
ATOM 707 C CA . GLU A 1 87 ? 5.404 -12.354 -13.587 1.00 70.06 87 GLU A CA 1
ATOM 708 C C . GLU A 1 87 ? 4.580 -11.718 -14.708 1.00 70.06 87 GLU A C 1
ATOM 710 O O . GLU A 1 87 ? 5.083 -10.884 -15.459 1.00 70.06 87 GLU A O 1
ATOM 715 N N . TYR A 1 88 ? 3.289 -12.040 -14.776 1.00 63.69 88 TYR A N 1
ATOM 716 C CA . TYR A 1 88 ? 2.411 -11.590 -15.846 1.00 63.69 88 TYR A CA 1
ATOM 717 C C . TYR A 1 88 ? 1.256 -10.757 -15.296 1.00 63.69 88 TYR A C 1
ATOM 719 O O . TYR A 1 88 ? 0.662 -11.083 -14.266 1.00 63.69 88 TYR A O 1
ATOM 727 N N . ILE A 1 89 ? 0.895 -9.701 -16.036 1.00 57.69 89 ILE A N 1
ATOM 728 C CA . ILE A 1 89 ? -0.450 -9.114 -15.977 1.00 57.69 89 ILE A CA 1
ATOM 729 C C . ILE A 1 89 ? -1.357 -10.133 -16.647 1.00 57.69 89 ILE A C 1
ATOM 731 O O . ILE A 1 89 ? -1.745 -9.993 -17.809 1.00 57.69 89 ILE A O 1
ATOM 735 N N . ASP A 1 90 ? -1.608 -11.220 -15.941 1.00 52.91 90 ASP A N 1
ATOM 736 C CA . ASP A 1 90 ? -2.537 -12.195 -16.425 1.00 52.91 90 ASP A CA 1
ATOM 737 C C . ASP A 1 90 ? -3.918 -11.549 -16.252 1.00 52.91 90 ASP A C 1
ATOM 739 O O . ASP A 1 90 ? -4.356 -11.223 -15.148 1.00 52.91 90 ASP A O 1
ATOM 743 N N . TRP A 1 91 ? -4.590 -11.387 -17.391 1.00 49.28 91 TR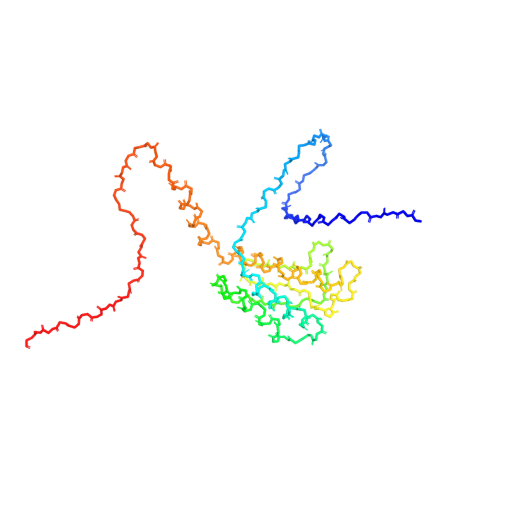P A N 1
ATOM 744 C CA . TRP A 1 91 ? -5.987 -10.990 -17.543 1.00 49.28 91 TRP A CA 1
ATOM 745 C C . TRP A 1 91 ? -6.237 -9.488 -17.382 1.00 49.28 91 TRP A C 1
ATOM 747 O O . TRP A 1 91 ? -6.135 -8.917 -16.302 1.00 49.28 91 TRP A O 1
ATOM 757 N N . GLY A 1 92 ? -6.643 -8.843 -18.485 1.00 51.19 92 GLY A N 1
ATOM 758 C CA . GLY A 1 92 ? -6.928 -7.407 -18.636 1.00 51.19 92 GLY A CA 1
ATOM 759 C C . GLY A 1 92 ? -8.062 -6.821 -17.775 1.00 51.19 92 GLY A C 1
ATOM 760 O O . GLY A 1 92 ? -8.816 -5.977 -18.260 1.00 51.19 92 GLY A O 1
ATOM 761 N N . ARG A 1 93 ? -8.183 -7.244 -16.512 1.00 57.75 93 ARG A N 1
ATOM 762 C CA . ARG A 1 93 ? -9.123 -6.764 -15.498 1.00 57.75 93 ARG A CA 1
ATOM 763 C C . ARG A 1 93 ? -8.456 -6.266 -14.212 1.00 57.75 93 ARG A C 1
ATOM 765 O O . ARG A 1 93 ? -8.981 -5.306 -13.661 1.00 57.75 93 ARG A O 1
ATOM 772 N N . THR A 1 94 ? -7.333 -6.825 -13.749 1.00 62.75 94 THR A N 1
ATOM 773 C CA . THR A 1 94 ? -6.755 -6.458 -12.435 1.00 62.75 94 THR A CA 1
ATOM 774 C C . THR A 1 94 ? -5.227 -6.416 -12.455 1.00 62.75 94 THR A C 1
ATOM 776 O O . THR A 1 94 ? -4.581 -7.371 -12.864 1.00 62.75 94 THR A O 1
ATOM 779 N N . ALA A 1 95 ? -4.656 -5.289 -12.022 1.00 69.44 95 ALA A N 1
ATOM 780 C CA . ALA A 1 95 ? -3.212 -5.016 -12.016 1.00 69.44 95 ALA A CA 1
ATOM 781 C C . ALA A 1 95 ? -2.518 -5.379 -10.682 1.00 69.44 95 ALA A C 1
ATOM 783 O O . ALA A 1 95 ? -1.301 -5.258 -10.552 1.00 69.44 95 ALA A O 1
ATOM 784 N N . GLY A 1 96 ? -3.316 -5.813 -9.712 1.00 81.00 96 GLY A N 1
ATOM 785 C CA . GLY A 1 96 ? -2.959 -6.300 -8.391 1.00 81.00 96 GLY A CA 1
ATOM 786 C C . GLY A 1 96 ? -4.174 -7.030 -7.818 1.00 81.00 96 GLY A C 1
ATOM 787 O O . GLY A 1 96 ? -5.266 -6.979 -8.400 1.00 81.00 96 GLY A O 1
ATOM 788 N N . LYS A 1 97 ? -3.973 -7.778 -6.735 1.00 86.75 97 LYS A N 1
ATOM 789 C CA . LYS A 1 97 ? -5.073 -8.415 -6.012 1.00 86.75 97 LYS A CA 1
ATOM 790 C C . LYS A 1 97 ? -4.709 -8.627 -4.555 1.00 86.75 97 LYS A C 1
ATOM 792 O O . LYS A 1 97 ? -3.834 -9.431 -4.244 1.00 86.75 97 LYS A O 1
ATOM 797 N N . THR A 1 98 ? -5.427 -7.971 -3.665 1.00 88.38 98 THR A N 1
ATOM 798 C CA . THR A 1 98 ? -5.454 -8.338 -2.250 1.00 88.38 98 THR A CA 1
ATOM 799 C C . THR A 1 98 ? -6.446 -9.488 -2.024 1.00 88.38 98 THR A C 1
ATOM 801 O O . THR A 1 98 ? -7.484 -9.573 -2.685 1.00 88.38 98 THR A O 1
ATOM 804 N N . TYR A 1 99 ? -6.145 -10.362 -1.070 1.00 84.69 99 TYR A N 1
ATOM 805 C CA . TYR A 1 99 ? -6.985 -11.473 -0.627 1.00 84.69 99 TYR A CA 1
ATOM 806 C C . TYR A 1 99 ? -7.428 -11.267 0.826 1.00 84.69 99 TYR A C 1
ATOM 808 O O . TYR A 1 99 ? -6.804 -10.527 1.590 1.00 84.69 99 TYR A O 1
ATOM 816 N N . GLU A 1 100 ? -8.510 -11.940 1.214 1.00 81.50 100 GLU A N 1
ATOM 817 C CA . GLU A 1 100 ? -9.090 -11.852 2.562 1.00 81.50 100 GLU A CA 1
ATOM 818 C C . GLU A 1 100 ? -8.151 -12.384 3.656 1.00 81.50 100 GLU A C 1
ATOM 820 O O . GLU A 1 100 ? -8.191 -11.910 4.789 1.00 81.50 100 GLU A O 1
ATOM 825 N N . ASP A 1 101 ? -7.254 -13.314 3.312 1.00 81.31 101 ASP A N 1
ATOM 826 C CA . ASP A 1 101 ? -6.222 -13.859 4.205 1.00 81.31 101 ASP A CA 1
ATOM 827 C C . ASP A 1 101 ? -5.069 -12.872 4.487 1.00 81.31 101 ASP A C 1
ATOM 829 O O . ASP A 1 101 ? -4.145 -13.171 5.246 1.00 81.31 101 ASP A O 1
ATOM 833 N N . GLY A 1 102 ? -5.114 -11.680 3.888 1.00 83.44 102 GLY A N 1
ATOM 834 C CA . GLY A 1 102 ? -4.102 -10.646 4.046 1.00 83.44 102 GLY A CA 1
ATOM 835 C C . GLY A 1 102 ? -2.901 -10.784 3.110 1.00 83.44 102 GLY A C 1
ATOM 836 O O . GLY A 1 102 ? -1.910 -10.064 3.280 1.00 83.44 102 GLY A O 1
ATOM 837 N N . LYS A 1 103 ? -2.972 -11.678 2.121 1.00 89.94 103 LYS A N 1
ATOM 838 C CA . LYS A 1 103 ? -2.016 -11.746 1.017 1.00 89.94 103 LYS A CA 1
ATOM 839 C C . LYS A 1 103 ? -2.297 -10.650 -0.013 1.00 89.94 103 LYS A C 1
ATOM 841 O O . LYS A 1 103 ? -3.449 -10.313 -0.281 1.00 89.94 103 LYS A O 1
ATOM 846 N N . ILE A 1 104 ? -1.249 -10.104 -0.622 1.00 91.62 104 ILE A N 1
ATOM 847 C CA . ILE A 1 104 ? -1.342 -9.156 -1.735 1.00 91.62 104 ILE A CA 1
ATOM 848 C C . ILE A 1 104 ? -0.469 -9.649 -2.882 1.00 91.62 104 ILE A C 1
ATOM 850 O O . ILE A 1 104 ? 0.742 -9.806 -2.733 1.00 91.62 104 ILE A O 1
ATOM 854 N N . HIS A 1 105 ? -1.083 -9.853 -4.041 1.00 91.06 105 HIS A N 1
ATOM 855 C CA . HIS A 1 105 ? -0.380 -10.103 -5.290 1.00 91.06 105 HIS A CA 1
ATOM 856 C C . HIS A 1 105 ? -0.131 -8.779 -6.003 1.00 91.06 105 HIS A C 1
ATOM 858 O O . HIS A 1 105 ? -1.065 -8.011 -6.251 1.00 91.06 105 HIS A O 1
ATOM 864 N N . LEU A 1 106 ? 1.128 -8.534 -6.356 1.00 91.50 106 LEU A N 1
ATOM 865 C CA . LEU A 1 106 ? 1.561 -7.342 -7.075 1.00 91.50 106 LEU A CA 1
ATOM 866 C C . LEU A 1 106 ? 2.390 -7.731 -8.296 1.00 91.50 106 LEU A C 1
ATOM 868 O O . LEU A 1 106 ? 3.156 -8.694 -8.276 1.00 91.50 106 LEU A O 1
ATOM 872 N N . VAL A 1 107 ? 2.290 -6.929 -9.351 1.00 89.56 107 VAL A N 1
ATOM 873 C CA . VAL A 1 107 ? 3.199 -7.029 -10.497 1.00 89.56 107 VAL A CA 1
ATOM 874 C C . VAL A 1 107 ? 4.518 -6.351 -10.135 1.00 89.56 107 VAL A C 1
ATOM 876 O O . VAL A 1 107 ? 4.521 -5.201 -9.685 1.00 89.56 107 VAL A O 1
ATOM 879 N N . HIS A 1 108 ? 5.641 -7.042 -10.335 1.00 90.69 108 HIS A N 1
ATOM 880 C CA . HIS A 1 108 ? 6.965 -6.467 -10.079 1.00 90.69 108 HIS A CA 1
ATOM 881 C C . HIS A 1 108 ? 7.242 -5.278 -11.029 1.00 90.69 108 HIS A C 1
ATOM 883 O O . HIS A 1 108 ? 6.844 -5.346 -12.197 1.00 90.69 108 HIS A O 1
ATOM 889 N N . PRO A 1 109 ? 7.924 -4.195 -10.590 1.00 92.19 109 PRO A N 1
ATOM 890 C CA . PRO A 1 109 ? 8.254 -3.055 -11.450 1.00 92.19 109 PRO A CA 1
ATOM 891 C C . PRO A 1 109 ? 8.935 -3.423 -12.774 1.00 92.19 109 PRO A C 1
ATOM 893 O O . PRO A 1 109 ? 8.671 -2.782 -13.788 1.00 92.19 109 PRO A O 1
ATOM 896 N N . GLU A 1 110 ? 9.765 -4.467 -12.787 1.00 90.00 110 GLU A N 1
ATOM 897 C CA . GLU A 1 110 ? 10.424 -4.973 -14.003 1.00 90.00 110 GLU A CA 1
ATOM 898 C C . GLU A 1 110 ? 9.412 -5.393 -15.065 1.00 90.00 110 GLU A C 1
ATOM 900 O O . GLU A 1 110 ? 9.475 -4.937 -16.205 1.00 90.00 110 GLU A O 1
ATOM 905 N N . ASN A 1 111 ? 8.422 -6.187 -14.666 1.00 87.44 111 ASN A N 1
ATOM 906 C CA . ASN A 1 111 ? 7.376 -6.663 -15.565 1.00 87.44 111 ASN A CA 1
ATOM 907 C C . ASN A 1 111 ? 6.398 -5.543 -15.916 1.00 87.44 111 ASN A C 1
ATOM 909 O O . ASN A 1 111 ? 5.916 -5.457 -17.045 1.00 87.44 111 ASN A O 1
ATOM 913 N N . TRP A 1 112 ? 6.146 -4.637 -14.971 1.00 89.06 112 TRP A N 1
ATOM 914 C CA . TRP A 1 112 ? 5.284 -3.483 -15.188 1.00 89.06 112 TRP A CA 1
ATOM 915 C C . TRP A 1 112 ? 5.790 -2.577 -16.309 1.00 89.06 112 TRP A C 1
ATOM 917 O O . TRP A 1 112 ? 5.015 -2.178 -17.173 1.00 89.06 112 TRP A O 1
ATOM 927 N N . LYS A 1 113 ? 7.092 -2.270 -16.326 1.00 89.69 113 LYS A N 1
ATOM 928 C CA . LYS A 1 113 ? 7.712 -1.401 -17.341 1.00 89.69 113 LYS A CA 1
ATOM 929 C C . LYS A 1 113 ? 7.536 -1.945 -18.765 1.00 89.69 113 LYS A C 1
ATOM 931 O O . LYS A 1 113 ? 7.465 -1.159 -19.705 1.00 89.69 113 LYS A O 1
ATOM 936 N N . ASN A 1 114 ? 7.384 -3.261 -18.909 1.00 86.38 114 ASN A N 1
ATOM 937 C CA . ASN A 1 114 ? 7.178 -3.941 -20.190 1.00 86.38 114 ASN A CA 1
ATOM 938 C C . ASN A 1 114 ? 5.699 -3.995 -20.630 1.00 86.38 114 ASN A C 1
ATOM 940 O O . ASN A 1 114 ? 5.382 -4.505 -21.707 1.00 86.38 114 ASN A O 1
ATOM 944 N N . GLY A 1 115 ? 4.769 -3.482 -19.818 1.00 80.88 115 GLY A 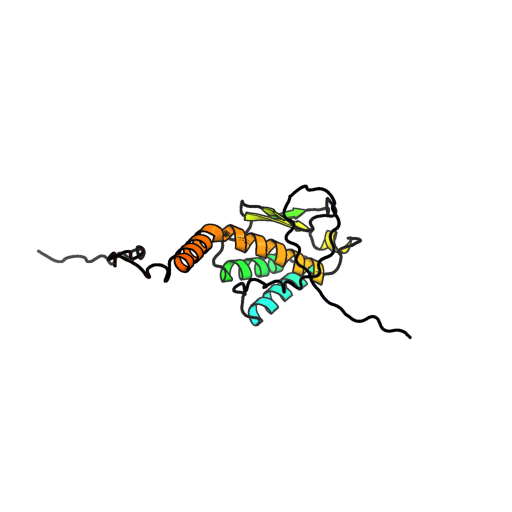N 1
ATOM 945 C CA . GLY A 1 115 ? 3.342 -3.479 -20.121 1.00 80.88 115 GLY A CA 1
ATOM 946 C C . GLY A 1 115 ? 2.960 -2.546 -21.279 1.00 80.88 115 GLY A C 1
ATOM 947 O O . GLY A 1 115 ? 3.493 -1.451 -21.443 1.00 80.88 115 GLY A O 1
ATOM 948 N N . ARG A 1 116 ? 1.964 -2.944 -22.085 1.00 76.06 116 ARG A N 1
ATOM 949 C CA . ARG A 1 116 ? 1.448 -2.104 -23.191 1.00 76.06 116 ARG A CA 1
ATOM 950 C C . ARG A 1 116 ? 0.497 -0.994 -22.728 1.00 76.06 116 ARG A C 1
ATOM 952 O O . ARG A 1 116 ? 0.515 0.098 -23.281 1.00 76.06 116 ARG A O 1
ATOM 959 N N . LYS A 1 117 ? -0.368 -1.286 -21.746 1.00 74.62 117 LYS A N 1
ATOM 960 C CA . LYS A 1 117 ? -1.418 -0.368 -21.245 1.00 74.62 117 LYS A CA 1
ATOM 961 C C . LYS A 1 117 ? -1.029 0.337 -19.942 1.00 74.62 117 LYS A C 1
ATOM 963 O O . LYS A 1 117 ? -1.415 1.482 -19.715 1.00 74.62 117 LYS A O 1
ATOM 968 N N . TYR A 1 118 ? -0.302 -0.367 -19.083 1.00 77.88 118 TYR A N 1
ATOM 969 C CA . TYR A 1 118 ? 0.142 0.112 -17.782 1.00 77.88 118 TYR A CA 1
ATOM 970 C C . TYR A 1 118 ? 1.646 -0.102 -17.698 1.00 77.88 118 TYR A C 1
ATOM 972 O O . TYR A 1 118 ? 2.086 -1.245 -17.700 1.00 77.88 118 TYR A O 1
ATOM 980 N N . ASN A 1 119 ? 2.407 0.988 -17.693 1.00 84.62 119 ASN A N 1
ATOM 981 C CA . ASN A 1 119 ? 3.873 0.938 -17.694 1.00 84.62 119 ASN A CA 1
ATOM 982 C C . ASN A 1 119 ? 4.540 2.103 -16.960 1.00 84.62 119 ASN A C 1
ATOM 984 O O . ASN A 1 119 ? 5.757 2.114 -16.789 1.00 84.62 119 ASN A O 1
ATOM 988 N N . SER A 1 120 ? 3.762 3.077 -16.483 1.00 91.56 120 SER A N 1
ATOM 989 C CA . SER A 1 120 ? 4.322 4.217 -15.762 1.00 91.56 120 SER A CA 1
ATOM 990 C C . SER A 1 120 ? 4.472 3.934 -14.268 1.00 91.56 120 SER A C 1
ATOM 992 O O . SER A 1 120 ? 3.627 3.269 -13.660 1.00 91.56 120 SER A O 1
ATOM 994 N N . GLU A 1 121 ? 5.504 4.528 -13.664 1.00 94.94 121 GLU A N 1
ATOM 995 C CA . GLU A 1 121 ? 5.728 4.528 -12.212 1.00 94.94 121 GLU A CA 1
ATOM 996 C C . GLU A 1 121 ? 4.488 5.015 -11.460 1.00 94.94 121 GLU A C 1
ATOM 998 O O . GLU A 1 121 ? 4.032 4.382 -10.513 1.00 94.94 121 GLU A O 1
ATOM 1003 N N . ARG A 1 122 ? 3.893 6.123 -11.917 1.00 94.06 122 ARG A N 1
ATOM 1004 C CA . ARG A 1 122 ? 2.709 6.712 -11.284 1.00 94.06 122 ARG A CA 1
ATOM 1005 C C . ARG A 1 122 ? 1.558 5.712 -11.195 1.00 94.06 122 ARG A C 1
ATOM 1007 O O . ARG A 1 122 ? 0.901 5.634 -10.159 1.00 94.06 122 ARG A O 1
ATOM 1014 N N . GLN A 1 123 ? 1.292 4.971 -12.271 1.00 92.00 123 GLN A N 1
ATOM 1015 C CA . GLN A 1 123 ? 0.232 3.964 -12.273 1.00 92.00 123 GLN A CA 1
ATOM 1016 C C . GLN A 1 123 ? 0.582 2.786 -11.358 1.00 92.00 123 GLN A C 1
ATOM 1018 O O . GLN A 1 123 ? -0.300 2.308 -10.651 1.00 92.00 123 GLN A O 1
ATOM 1023 N N . TRP A 1 124 ? 1.849 2.361 -11.330 1.00 93.88 124 TRP A N 1
ATOM 1024 C CA . TRP A 1 124 ? 2.308 1.281 -10.456 1.00 93.88 124 TRP A CA 1
ATOM 1025 C C . TRP A 1 124 ? 2.170 1.647 -8.976 1.00 93.88 124 TRP A C 1
ATOM 1027 O O . TRP A 1 124 ? 1.550 0.919 -8.208 1.00 93.88 124 TRP A O 1
ATOM 1037 N N . VAL A 1 125 ? 2.661 2.824 -8.581 1.00 95.50 125 VAL A N 1
ATOM 1038 C CA . VAL A 1 125 ? 2.547 3.335 -7.207 1.00 95.50 125 VAL A CA 1
ATOM 1039 C C . VAL A 1 125 ? 1.078 3.473 -6.802 1.00 95.50 125 VAL A C 1
ATOM 1041 O O . VAL A 1 125 ? 0.700 3.102 -5.691 1.00 95.50 125 VAL A O 1
ATOM 1044 N N . ASN A 1 126 ? 0.225 3.965 -7.705 1.00 93.06 126 ASN A N 1
ATOM 1045 C CA . ASN A 1 126 ? -1.213 4.042 -7.460 1.00 93.06 126 ASN A CA 1
ATOM 1046 C C . ASN A 1 126 ? -1.853 2.655 -7.282 1.00 93.06 126 ASN A C 1
ATOM 1048 O O . ASN A 1 126 ? -2.704 2.500 -6.413 1.00 93.06 126 ASN A O 1
ATOM 1052 N N . MET A 1 127 ? -1.439 1.657 -8.068 1.00 92.69 127 MET A N 1
ATOM 1053 C CA . MET A 1 127 ? -1.884 0.269 -7.918 1.00 92.69 127 MET A CA 1
ATOM 1054 C C . MET A 1 127 ? -1.467 -0.297 -6.555 1.00 92.69 127 MET A C 1
ATOM 1056 O O . MET A 1 127 ? -2.315 -0.816 -5.837 1.00 92.69 127 MET A O 1
ATOM 1060 N N . VAL A 1 128 ? -0.222 -0.084 -6.117 1.00 94.69 128 VAL A N 1
ATOM 1061 C CA . VAL A 1 128 ? 0.218 -0.500 -4.773 1.00 94.69 128 VAL A CA 1
ATOM 1062 C C . VAL A 1 128 ? -0.644 0.141 -3.685 1.00 94.69 128 VAL A C 1
ATOM 1064 O O . VAL A 1 128 ? -1.071 -0.539 -2.755 1.00 94.69 128 VAL A O 1
ATOM 1067 N N . PHE A 1 129 ? -0.946 1.439 -3.790 1.00 94.94 129 P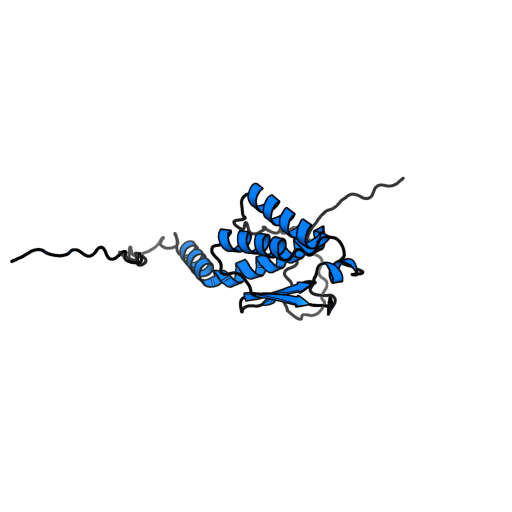HE A N 1
ATOM 1068 C CA . PHE A 1 129 ? -1.842 2.095 -2.835 1.00 94.94 129 PHE A CA 1
ATOM 1069 C C . PHE A 1 129 ? -3.275 1.565 -2.890 1.00 94.94 129 PHE A C 1
ATOM 1071 O O . PHE A 1 129 ? -3.917 1.490 -1.845 1.00 94.94 129 PHE A O 1
ATOM 1078 N N . HIS A 1 130 ? -3.772 1.208 -4.074 1.00 92.38 130 HIS A N 1
ATOM 1079 C CA . HIS A 1 130 ? -5.093 0.615 -4.250 1.00 92.38 130 HIS A CA 1
ATOM 1080 C C . HIS A 1 130 ? -5.194 -0.723 -3.510 1.00 92.38 130 HIS A C 1
ATOM 1082 O O . HIS A 1 130 ? -6.059 -0.880 -2.647 1.00 92.38 130 HIS A O 1
ATOM 1088 N N . GLU A 1 131 ? -4.247 -1.631 -3.747 1.00 92.69 131 GLU A N 1
ATOM 1089 C CA . GLU A 1 131 ? -4.218 -2.939 -3.087 1.00 92.69 131 GLU A CA 1
ATOM 1090 C C . GLU A 1 131 ? -3.979 -2.827 -1.576 1.00 92.69 131 GLU A C 1
ATOM 1092 O O . GLU A 1 131 ? -4.656 -3.483 -0.781 1.00 92.69 131 GLU A O 1
ATOM 1097 N N . MET A 1 132 ? -3.089 -1.927 -1.145 1.00 92.75 132 MET A N 1
ATOM 1098 C CA . MET A 1 132 ? -2.915 -1.616 0.279 1.00 92.75 132 MET A CA 1
ATOM 1099 C C . MET A 1 132 ? -4.187 -1.028 0.898 1.00 92.75 132 MET A C 1
ATOM 1101 O O . MET A 1 132 ? -4.470 -1.280 2.067 1.00 92.75 132 MET A O 1
ATOM 1105 N N . GLY A 1 133 ? -4.967 -0.261 0.136 1.00 90.25 133 GLY A N 1
ATOM 1106 C CA . GLY A 1 133 ? -6.281 0.222 0.544 1.00 90.25 133 GLY A CA 1
ATOM 1107 C C . GLY A 1 133 ? -7.233 -0.935 0.830 1.00 90.25 133 GLY A C 1
ATOM 1108 O O . GLY A 1 133 ? -7.816 -0.980 1.912 1.00 90.25 133 GLY A O 1
ATOM 1109 N N . HIS A 1 134 ? -7.327 -1.907 -0.084 1.00 89.81 134 HIS A N 1
ATOM 1110 C CA . HIS A 1 134 ? -8.088 -3.142 0.137 1.00 89.81 134 HIS A CA 1
ATOM 1111 C C . HIS A 1 134 ? -7.626 -3.886 1.390 1.00 89.81 134 HIS A C 1
ATOM 1113 O O . HIS A 1 134 ? -8.452 -4.239 2.230 1.00 89.81 134 HIS A O 1
ATOM 1119 N N . TYR A 1 135 ? -6.314 -4.031 1.575 1.00 91.19 135 TYR A N 1
ATOM 1120 C CA . TYR A 1 135 ? -5.757 -4.696 2.752 1.00 91.19 135 TYR A CA 1
ATOM 1121 C C . TYR A 1 135 ? -6.143 -3.990 4.052 1.00 91.19 135 TYR A C 1
ATOM 1123 O O . TYR A 1 135 ? -6.571 -4.637 5.008 1.00 91.19 135 TYR A O 1
ATOM 1131 N N . VAL A 1 136 ? -6.053 -2.657 4.082 1.00 87.88 136 VAL A N 1
ATOM 1132 C CA . VAL A 1 136 ? -6.484 -1.849 5.228 1.00 87.88 136 VAL A CA 1
ATOM 1133 C C . VAL A 1 136 ? -7.978 -2.016 5.473 1.00 87.88 136 VAL A C 1
ATOM 1135 O O . VAL A 1 136 ? -8.401 -2.069 6.627 1.00 87.88 136 VAL A O 1
ATOM 1138 N N . PHE A 1 137 ? -8.798 -2.080 4.422 1.00 82.50 137 PHE A N 1
ATOM 1139 C CA . PHE A 1 137 ? -10.236 -2.291 4.555 1.00 82.50 137 PHE A CA 1
ATOM 1140 C C . PHE A 1 137 ? -10.575 -3.643 5.175 1.00 82.50 137 PHE A C 1
ATOM 1142 O O . PHE A 1 137 ? -11.330 -3.646 6.146 1.00 82.50 137 PHE A O 1
ATOM 1149 N N . TRP A 1 138 ? -9.977 -4.733 4.699 1.00 83.31 138 TRP A N 1
ATOM 1150 C CA . TRP A 1 138 ? -10.257 -6.077 5.209 1.00 83.31 138 TRP A CA 1
ATOM 1151 C C . TRP A 1 138 ? -9.632 -6.366 6.575 1.00 83.31 138 TRP A C 1
ATOM 1153 O O . TRP A 1 138 ? -10.309 -6.891 7.452 1.00 83.31 138 TRP A O 1
ATOM 1163 N N . SER A 1 139 ? -8.382 -5.965 6.808 1.00 80.50 139 SER A N 1
ATOM 1164 C CA . SER A 1 139 ? -7.636 -6.347 8.022 1.00 80.50 139 SER A CA 1
ATOM 1165 C C . SER A 1 139 ? -8.128 -5.689 9.315 1.00 80.50 139 SER A C 1
ATOM 1167 O O . SER A 1 139 ? -7.694 -6.068 10.399 1.00 80.50 139 SER A O 1
ATOM 1169 N N . ASP A 1 140 ? -9.005 -4.691 9.214 1.00 67.75 140 ASP A N 1
ATOM 1170 C CA . ASP A 1 140 ? -9.564 -3.947 10.351 1.00 67.75 140 ASP A CA 1
ATOM 1171 C C . ASP A 1 140 ? -11.102 -4.005 10.356 1.00 67.75 140 ASP A C 1
ATOM 1173 O O . ASP A 1 140 ? -11.768 -3.091 10.843 1.00 67.75 140 ASP A O 1
ATOM 1177 N N . ALA A 1 141 ? -11.682 -5.046 9.746 1.00 72.69 141 ALA A N 1
ATOM 1178 C CA . ALA A 1 141 ? -13.127 -5.171 9.571 1.00 72.69 141 ALA A CA 1
ATOM 1179 C C . ALA A 1 141 ? -13.885 -5.142 10.910 1.00 72.69 141 ALA A C 1
ATOM 1181 O O . ALA A 1 141 ? -14.832 -4.373 11.031 1.00 72.69 141 ALA A O 1
ATOM 1182 N N . GLU A 1 142 ? -13.422 -5.876 11.927 1.00 68.94 142 GLU A N 1
ATOM 1183 C CA . GLU A 1 142 ? -14.055 -5.935 13.258 1.00 68.94 142 GLU A CA 1
ATOM 1184 C C . GLU A 1 142 ? -14.090 -4.570 13.956 1.00 68.94 142 GLU A C 1
ATOM 1186 O O . GLU A 1 142 ? -15.151 -4.062 14.307 1.00 68.94 142 GLU A O 1
ATOM 1191 N N . ARG A 1 143 ? -12.947 -3.883 14.071 1.00 69.19 143 ARG A N 1
ATOM 1192 C CA . ARG A 1 143 ? -12.888 -2.557 14.712 1.00 69.19 143 ARG A CA 1
ATOM 1193 C C . ARG A 1 143 ? -13.744 -1.523 13.978 1.00 69.19 143 ARG A C 1
ATOM 1195 O O . ARG A 1 143 ? -14.319 -0.616 14.593 1.00 69.19 143 ARG A O 1
ATOM 1202 N N . LYS A 1 144 ? -13.799 -1.619 12.647 1.00 70.69 144 LYS A N 1
ATOM 1203 C CA . LYS A 1 144 ? -14.645 -0.767 11.805 1.00 70.69 144 LYS A CA 1
ATOM 1204 C C . LYS A 1 144 ? -16.116 -1.104 11.985 1.00 70.69 144 LYS A C 1
ATOM 1206 O O . LYS A 1 144 ? -16.904 -0.166 12.075 1.00 70.69 144 LYS A O 1
ATOM 1211 N N . ALA A 1 145 ? -16.467 -2.384 12.083 1.00 78.62 145 ALA A N 1
ATOM 1212 C CA . ALA A 1 145 ? -17.814 -2.853 12.375 1.00 78.62 145 ALA A CA 1
ATOM 1213 C C . ALA A 1 145 ? -18.271 -2.379 13.760 1.00 78.62 145 ALA A C 1
ATOM 1215 O O . ALA A 1 145 ? -19.341 -1.786 13.856 1.00 78.62 145 ALA A O 1
ATOM 1216 N N . ASP A 1 146 ? -17.429 -2.483 14.790 1.00 78.25 146 ASP A N 1
ATOM 1217 C CA . ASP A 1 146 ? -17.696 -1.951 16.132 1.00 78.25 146 ASP A CA 1
ATOM 1218 C C . ASP A 1 146 ? -17.908 -0.435 16.115 1.00 78.25 146 ASP A C 1
ATOM 1220 O O . ASP A 1 146 ? -18.873 0.090 16.671 1.00 78.25 146 ASP A O 1
ATOM 1224 N N . THR A 1 147 ? -17.023 0.301 15.434 1.00 78.12 147 THR A N 1
ATOM 1225 C CA . THR A 1 147 ? -17.140 1.761 15.300 1.00 78.12 147 THR A CA 1
ATOM 1226 C C . THR A 1 147 ? -18.409 2.147 14.541 1.00 78.12 147 THR A C 1
ATOM 1228 O O . THR A 1 147 ? -19.067 3.133 14.886 1.00 78.12 147 THR A O 1
ATOM 1231 N N . PHE A 1 148 ? -18.751 1.391 13.499 1.00 80.19 148 PHE A N 1
ATOM 1232 C CA . PHE A 1 148 ? -19.970 1.563 12.722 1.00 80.19 148 PHE A CA 1
ATOM 1233 C C . PHE A 1 148 ? -21.207 1.299 13.587 1.00 80.19 148 PHE A C 1
ATOM 1235 O O . PHE A 1 148 ? -22.059 2.179 13.690 1.00 80.19 148 PHE A O 1
ATOM 1242 N N . ALA A 1 149 ? -21.268 0.163 14.282 1.00 83.38 149 ALA A N 1
ATOM 1243 C CA . ALA A 1 149 ? -22.356 -0.210 15.180 1.00 83.38 149 ALA A CA 1
ATOM 1244 C C . ALA A 1 149 ? -22.541 0.816 16.309 1.00 83.38 149 ALA A C 1
ATOM 1246 O O . ALA A 1 149 ? -23.655 1.283 16.554 1.00 83.38 149 ALA A O 1
ATOM 1247 N N . PHE A 1 150 ? -21.450 1.257 16.943 1.00 81.50 150 PHE A N 1
ATOM 1248 C CA . PHE A 1 150 ? -21.478 2.316 17.953 1.00 81.50 150 PHE A CA 1
ATOM 1249 C C . PHE A 1 150 ? -22.048 3.627 17.396 1.00 81.50 150 PHE A C 1
ATOM 1251 O O . PHE A 1 150 ? -22.859 4.281 18.044 1.00 81.50 150 PHE A O 1
ATOM 1258 N N . ARG A 1 151 ? -21.657 4.031 16.182 1.00 81.50 151 ARG A N 1
ATOM 1259 C CA . ARG A 1 151 ? -22.178 5.255 15.549 1.00 81.50 151 ARG A CA 1
ATOM 1260 C C . ARG A 1 151 ? -23.641 5.133 15.135 1.00 81.50 151 ARG A C 1
ATOM 1262 O O . ARG A 1 151 ? -24.352 6.124 15.227 1.00 81.50 151 ARG A O 1
ATOM 1269 N N . MET A 1 152 ? -24.075 3.950 14.709 1.00 80.81 152 MET A N 1
ATOM 1270 C CA . MET A 1 152 ? -25.466 3.675 14.341 1.00 80.81 152 MET A CA 1
ATOM 1271 C C . MET A 1 152 ? -26.401 3.659 15.554 1.00 80.81 152 MET A C 1
ATOM 1273 O O . MET A 1 152 ? -27.557 4.047 15.436 1.00 80.81 152 MET A O 1
ATOM 1277 N N . THR A 1 153 ? -25.914 3.230 16.719 1.00 85.25 153 THR A N 1
ATOM 1278 C CA . THR A 1 153 ? -26.695 3.201 17.970 1.00 85.25 153 THR A CA 1
ATOM 1279 C C . THR A 1 153 ? -26.612 4.509 18.760 1.00 85.25 153 THR A C 1
ATOM 1281 O O . THR A 1 153 ? -27.478 4.817 19.581 1.00 85.25 153 THR A O 1
ATOM 1284 N N . ARG A 1 154 ? -25.587 5.333 18.517 1.00 78.88 154 ARG A N 1
ATOM 1285 C CA . ARG A 1 154 ? -25.433 6.626 19.184 1.00 78.88 154 ARG A CA 1
ATOM 1286 C C . ARG A 1 154 ? -26.549 7.588 18.770 1.00 78.88 154 ARG A C 1
ATOM 1288 O O . ARG A 1 154 ? -26.587 8.066 17.644 1.00 78.88 154 ARG A O 1
ATOM 1295 N N . GLY A 1 155 ? -27.404 7.940 19.728 1.00 67.62 155 GLY A N 1
ATOM 1296 C CA . GLY A 1 155 ? -28.484 8.916 19.541 1.00 67.62 155 GLY A CA 1
ATOM 1297 C C . GLY A 1 155 ? -29.804 8.330 19.034 1.00 67.62 155 GLY A C 1
ATOM 1298 O O . GLY A 1 155 ? -30.763 9.080 18.900 1.00 67.62 155 GLY A O 1
ATOM 1299 N N . THR A 1 156 ? -29.895 7.014 18.810 1.00 68.69 156 THR A N 1
ATOM 1300 C CA . THR A 1 156 ? -31.170 6.348 18.482 1.00 68.69 156 THR A CA 1
ATOM 1301 C C . THR A 1 156 ? -32.009 6.024 19.720 1.00 68.69 156 THR A C 1
ATOM 1303 O O . THR A 1 156 ? -33.203 5.773 19.598 1.00 68.69 156 THR A O 1
ATOM 1306 N N . ALA A 1 157 ? -31.440 6.138 20.926 1.00 59.50 157 ALA A N 1
ATOM 1307 C CA . ALA A 1 157 ? -32.183 6.144 22.188 1.00 59.50 157 ALA A CA 1
ATOM 1308 C C . ALA A 1 157 ? -32.851 7.512 22.444 1.00 59.50 157 ALA A C 1
ATOM 1310 O O . ALA A 1 157 ? -32.629 8.161 23.464 1.00 59.50 157 ALA A O 1
ATOM 1311 N N . ALA A 1 158 ? -33.667 7.958 21.495 1.00 55.25 158 ALA A N 1
ATOM 1312 C CA . ALA A 1 158 ? -34.651 9.014 21.682 1.00 55.25 158 ALA A CA 1
ATOM 1313 C C . ALA A 1 158 ? -36.041 8.385 21.548 1.00 55.25 158 ALA A C 1
ATOM 1315 O O . ALA A 1 158 ? -36.764 8.693 20.610 1.00 55.25 158 ALA A O 1
ATOM 1316 N N . ASN A 1 159 ? -36.328 7.407 22.421 1.00 49.47 159 ASN A N 1
ATOM 1317 C CA . ASN A 1 159 ? -37.640 7.082 22.999 1.00 49.47 159 ASN A CA 1
ATOM 1318 C C . ASN A 1 159 ? -37.540 5.781 23.821 1.00 49.47 159 ASN A C 1
ATOM 1320 O O . ASN A 1 159 ? -37.640 4.686 23.281 1.00 49.47 159 ASN A O 1
ATOM 1324 N N . GLY A 1 160 ? -37.373 5.919 25.142 1.00 49.06 160 GLY A N 1
ATOM 1325 C CA . GLY A 1 160 ? -37.660 4.857 26.115 1.00 49.06 160 GLY A CA 1
ATOM 1326 C C . GLY A 1 160 ? -36.461 4.050 26.629 1.00 49.06 160 GLY A C 1
ATOM 1327 O O . GLY A 1 160 ? -35.859 3.271 25.908 1.00 49.06 160 GLY A O 1
ATOM 1328 N N . VAL A 1 161 ? -36.227 4.168 27.939 1.00 44.69 161 VAL A N 1
ATOM 1329 C CA . VAL A 1 161 ? -35.325 3.376 28.799 1.00 44.69 161 VAL A CA 1
ATOM 1330 C C . VAL A 1 161 ? -33.840 3.761 28.768 1.00 44.69 161 VAL A C 1
ATOM 1332 O O . VAL A 1 161 ? -33.025 3.298 27.978 1.00 44.69 161 VAL A O 1
ATOM 1335 N N . ARG A 1 162 ? -33.468 4.566 29.770 1.00 47.91 162 ARG A N 1
ATOM 1336 C CA . ARG A 1 162 ? -32.103 4.647 30.296 1.00 47.91 162 ARG A CA 1
ATOM 1337 C C . ARG A 1 162 ? -31.721 3.281 30.881 1.00 47.91 162 ARG A C 1
ATOM 1339 O O . ARG A 1 162 ? -31.969 3.040 32.059 1.00 47.91 162 ARG A O 1
ATOM 1346 N N . THR A 1 163 ? -31.125 2.386 30.098 1.00 44.56 163 THR A N 1
ATOM 1347 C CA . THR A 1 163 ? -30.422 1.233 30.676 1.00 44.56 163 THR A CA 1
ATOM 1348 C C . THR A 1 163 ? -29.032 1.680 31.102 1.00 44.56 163 THR A C 1
ATOM 1350 O O . THR A 1 163 ? -28.167 1.996 30.285 1.00 44.56 163 THR A O 1
ATOM 1353 N N . ASN A 1 164 ? -28.858 1.752 32.413 1.00 51.25 164 ASN A N 1
ATOM 1354 C CA . ASN A 1 164 ? -27.591 1.978 33.081 1.00 51.25 164 ASN A CA 1
ATOM 1355 C C . ASN A 1 164 ? -26.598 0.861 32.697 1.00 51.25 164 ASN A C 1
ATOM 1357 O O . ASN A 1 164 ? -26.912 -0.311 32.869 1.00 51.25 164 ASN A O 1
ATOM 1361 N N . GLY A 1 165 ? -25.399 1.229 32.236 1.00 51.97 165 GLY A N 1
ATOM 1362 C CA . GLY A 1 165 ? -24.217 0.361 32.287 1.00 51.97 165 GLY A CA 1
ATOM 1363 C C . GLY A 1 165 ? -23.959 -0.564 31.092 1.00 51.97 165 GLY A C 1
ATOM 1364 O O . GLY A 1 165 ? -24.206 -1.761 31.162 1.00 51.97 165 GLY A O 1
ATOM 1365 N N . TYR A 1 166 ? -23.282 -0.048 30.065 1.00 44.94 166 TYR A N 1
ATOM 1366 C CA . TYR A 1 166 ? -22.301 -0.857 29.335 1.00 44.94 166 TYR A CA 1
ATOM 1367 C C . TYR A 1 166 ? -21.005 -0.058 29.192 1.00 44.94 166 TYR A C 1
ATOM 1369 O O . TYR A 1 166 ? -20.862 0.797 28.318 1.00 44.94 166 TYR A O 1
ATOM 1377 N N . HIS A 1 167 ? -20.070 -0.307 30.108 1.00 48.16 167 HIS A N 1
ATOM 1378 C CA . HIS A 1 167 ? -18.675 0.075 29.937 1.00 48.16 167 HIS A CA 1
ATOM 1379 C C . HIS A 1 167 ? -17.965 -1.086 29.229 1.00 48.16 167 HIS A C 1
ATOM 1381 O O . HIS A 1 167 ? -17.974 -2.193 29.770 1.00 48.16 167 HIS A O 1
ATOM 1387 N N . PRO A 1 168 ? -17.348 -0.877 28.052 1.00 46.69 168 PRO A N 1
ATOM 1388 C CA . PRO A 1 168 ? -16.503 -1.904 27.461 1.00 46.69 168 PRO A CA 1
ATOM 1389 C C . PRO A 1 168 ? -15.339 -2.202 28.422 1.00 46.69 168 PRO A C 1
ATOM 1391 O O . PRO A 1 168 ? -14.804 -1.264 29.027 1.00 46.69 168 PRO A O 1
ATOM 1394 N N . PRO A 1 169 ? -14.942 -3.475 28.599 1.00 42.44 169 PRO A N 1
ATOM 1395 C CA . PRO A 1 169 ? -13.888 -3.829 29.535 1.00 42.44 169 PRO A CA 1
ATOM 1396 C C . PRO A 1 169 ? -12.580 -3.157 29.112 1.00 42.44 169 PRO A C 1
ATOM 1398 O O . PRO A 1 169 ? -12.027 -3.416 28.043 1.00 42.44 169 PRO A O 1
ATOM 1401 N N . THR A 1 170 ? -12.076 -2.267 29.964 1.00 49.09 170 THR A N 1
ATOM 1402 C CA . THR A 1 170 ? -10.708 -1.773 29.867 1.00 49.09 170 THR A CA 1
ATOM 1403 C C . THR A 1 170 ? -9.789 -2.907 30.307 1.00 49.09 170 THR A C 1
ATOM 1405 O O . THR A 1 170 ? -9.838 -3.358 31.450 1.00 49.09 170 THR A O 1
ATOM 1408 N N . ASN A 1 171 ? -8.974 -3.416 29.379 1.00 44.53 171 ASN A N 1
ATOM 1409 C CA . ASN A 1 171 ? -8.003 -4.472 29.659 1.00 44.53 171 ASN A CA 1
ATOM 1410 C C . ASN A 1 171 ? -7.145 -4.103 30.881 1.00 44.53 171 ASN A C 1
ATOM 1412 O O . ASN A 1 171 ? -6.394 -3.124 30.875 1.00 44.53 171 ASN A O 1
ATOM 1416 N N . GLY A 1 172 ? -7.310 -4.895 31.942 1.00 35.84 172 GLY A N 1
ATOM 1417 C CA . GLY A 1 172 ? -6.738 -4.674 33.258 1.00 35.84 172 GLY A CA 1
ATOM 1418 C C . GLY A 1 172 ? -5.215 -4.695 33.246 1.00 35.84 172 GLY A C 1
ATOM 1419 O O . GLY A 1 172 ? -4.580 -5.728 33.053 1.00 35.84 172 GLY A O 1
ATOM 1420 N N . ARG A 1 173 ? -4.620 -3.546 33.569 1.00 42.47 173 ARG A N 1
ATOM 1421 C CA . ARG A 1 173 ? -3.262 -3.474 34.105 1.00 42.47 173 ARG A CA 1
ATOM 1422 C C . ARG A 1 173 ? -3.344 -3.948 35.559 1.00 42.47 173 ARG A C 1
ATOM 1424 O O . ARG A 1 173 ? -3.669 -3.167 36.452 1.00 42.47 173 ARG A O 1
ATOM 1431 N N . ALA A 1 174 ? -3.125 -5.242 35.784 1.00 41.00 174 ALA A N 1
ATOM 1432 C CA . ALA A 1 174 ? -3.089 -5.845 37.113 1.00 41.00 174 ALA A CA 1
ATOM 1433 C C . ALA A 1 174 ? -1.949 -5.227 37.944 1.00 41.00 174 ALA A C 1
ATOM 1435 O O . ALA A 1 174 ? -0.788 -5.619 37.851 1.00 41.00 174 ALA A O 1
ATOM 1436 N N . ARG A 1 175 ? -2.279 -4.217 38.754 1.00 44.03 175 ARG A N 1
ATOM 1437 C CA . ARG A 1 175 ? -1.393 -3.669 39.783 1.00 44.03 175 ARG A CA 1
ATOM 1438 C C . ARG A 1 175 ? -1.493 -4.576 41.007 1.00 44.03 175 ARG A C 1
ATOM 1440 O O . ARG A 1 175 ? -2.433 -4.481 41.790 1.00 44.03 175 ARG A O 1
ATOM 1447 N N . GLN A 1 176 ? -0.524 -5.474 41.134 1.00 42.28 176 GLN A N 1
ATOM 1448 C CA . GLN A 1 176 ? -0.325 -6.358 42.279 1.00 42.28 176 GLN A CA 1
ATOM 1449 C C . GLN A 1 176 ? -0.220 -5.521 43.572 1.00 42.28 176 GLN A C 1
ATOM 1451 O O . GLN A 1 176 ? 0.763 -4.815 43.793 1.00 42.28 176 GLN A O 1
ATOM 1456 N N . LYS A 1 177 ? -1.244 -5.575 44.431 1.00 37.62 177 LYS A N 1
ATOM 1457 C CA . LYS A 1 177 ? -1.153 -5.147 45.835 1.00 37.62 177 LYS A CA 1
ATOM 1458 C C . LYS A 1 177 ? -0.645 -6.347 46.635 1.00 37.62 177 LYS A C 1
ATOM 1460 O O . LYS A 1 177 ? -1.424 -7.241 46.954 1.00 37.62 177 LYS A O 1
ATOM 1465 N N . LYS A 1 178 ? 0.650 -6.373 46.966 1.00 41.38 178 LYS A N 1
ATOM 1466 C CA . LYS A 1 178 ? 1.134 -7.191 48.086 1.00 41.38 178 LYS A CA 1
ATOM 1467 C C . LYS A 1 178 ? 0.557 -6.587 49.368 1.00 41.38 178 LYS A C 1
ATOM 1469 O O . LYS A 1 178 ? 0.821 -5.428 49.681 1.00 41.38 178 LYS A O 1
ATOM 1474 N N . ARG A 1 179 ? -0.297 -7.353 50.044 1.00 39.03 179 ARG A N 1
ATOM 1475 C CA . ARG A 1 179 ? -0.758 -7.080 51.407 1.00 39.03 179 ARG A CA 1
ATOM 1476 C C . ARG A 1 179 ? 0.363 -7.453 52.378 1.00 39.03 179 ARG A C 1
ATOM 1478 O O . ARG A 1 179 ? 0.946 -8.522 52.241 1.00 39.03 179 ARG A O 1
ATOM 1485 N N . ALA A 1 180 ? 0.635 -6.557 53.319 1.00 41.25 180 ALA A N 1
ATOM 1486 C CA . ALA A 1 180 ? 1.355 -6.831 54.554 1.00 41.25 180 ALA A CA 1
ATOM 1487 C C . ALA A 1 180 ? 0.341 -7.206 55.652 1.00 41.25 180 ALA A C 1
ATOM 1489 O O . ALA A 1 180 ? -0.727 -6.591 55.694 1.00 41.25 180 ALA A O 1
ATOM 1490 N N . ALA A 1 181 ? 0.697 -8.211 56.459 1.00 42.06 181 ALA A N 1
ATOM 1491 C CA . ALA A 1 181 ? 0.175 -8.669 57.765 1.00 42.06 181 ALA A CA 1
ATOM 1492 C C . ALA A 1 181 ? 0.391 -10.199 57.796 1.00 42.06 181 ALA A C 1
ATOM 1494 O O . ALA A 1 181 ? -0.009 -10.861 56.839 1.00 42.06 181 ALA A O 1
ATOM 1495 N N . SER A 1 182 ? 1.051 -10.830 58.766 1.00 42.22 182 SER A N 1
ATOM 1496 C CA . SER A 1 182 ? 1.490 -10.465 60.119 1.00 42.22 182 SER A CA 1
ATOM 1497 C C . SER A 1 182 ? 2.828 -11.132 60.426 1.00 42.22 182 SER A C 1
ATOM 1499 O O . SER A 1 182 ? 3.142 -12.133 59.744 1.00 42.22 182 SER A O 1
#

Radius of gyration: 23.58 Å; chains: 1; bounding box: 54×38×93 Å